Protein AF-A0A931F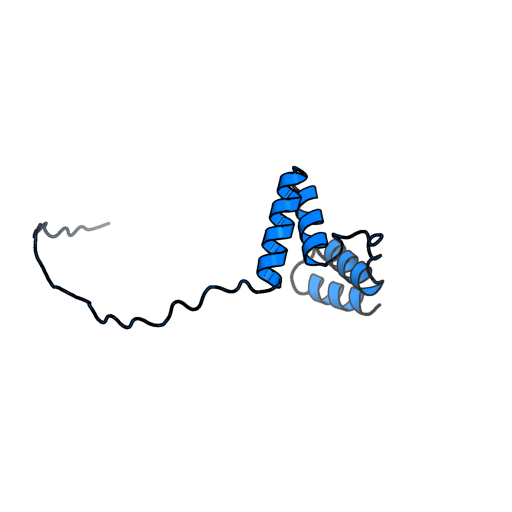PI7-F1 (afdb_monomer)

Mean predicted aligned error: 18.22 Å

pLDDT: mean 75.67, std 19.4, range [39.09, 95.94]

InterPro domains:
  IPR011690 Phosphate-starvation-induced PsiF repeat [PF07769] (34-65)
  IPR011690 Phosphate-starvation-induced PsiF repeat [PF07769] (78-108)

Foldseek 3Di:
DDDDDDDDDDDDDDDDDDDDDPDPPDDPPDPPDDPLRVQLVVQVVVCVVVVDDDPRSVVSSVCSSVPNPPDPPPPDQDPLRVLLVVLCVVLVPPDDPRSVVSSVVSNVD

Solvent-accessible surface area (backbone atoms only — not comparable to full-atom values): 7152 Å² total; per-residue (Å²): 132,90,76,91,83,89,80,80,90,77,92,80,81,86,84,87,80,94,74,87,84,85,82,75,87,67,80,85,72,74,85,74,69,51,75,67,54,51,48,52,52,51,36,52,50,51,33,55,78,68,68,46,54,74,70,58,28,54,52,51,41,53,38,36,76,72,62,46,74,66,90,47,76,71,76,72,65,51,73,67,56,47,48,55,51,51,42,50,60,72,36,67,86,46,64,70,68,62,27,52,55,48,47,55,51,59,70,68,107

Sequence (109 aa):
MRTILAIASVAFALSTLTAQAQTSAAPAAGHMMTPQQERMKTCNTEAGTKHLGGDARKTFMSDCLAGKATGSTGHALTPQQTKMKSCNTQASSMKGEARKNFMSSCLKG

Secondary structure (DSSP, 8-state):
----------------------------------HHHHHHHHHHHHHHHTT--HHHHHHHHHHHHHT-SSS-------HHHHHHHHHHHHGGG--THHHHHHHHHHHH-

Organism: NCBI:txid2791025

Structure (mmCIF, N/CA/C/O backbone):
data_AF-A0A931FPI7-F1
#
_entry.id   AF-A0A931FPI7-F1
#
loop_
_atom_site.group_PDB
_atom_site.id
_atom_site.type_symbol
_atom_site.label_atom_id
_atom_site.label_alt_id
_atom_site.label_comp_id
_atom_site.label_asym_id
_atom_site.label_entity_id
_atom_site.label_seq_id
_atom_site.pdbx_PDB_ins_code
_atom_site.Cartn_x
_atom_site.Cartn_y
_atom_site.Cartn_z
_atom_site.occupancy
_atom_site.B_iso_or_equiv
_atom_site.auth_seq_id
_atom_site.auth_comp_id
_atom_site.auth_asym_id
_atom_site.auth_atom_id
_atom_site.pdbx_PDB_model_num
ATOM 1 N N . MET A 1 1 ? -51.607 1.216 -30.229 1.00 39.09 1 MET A N 1
ATOM 2 C CA . MET A 1 1 ? -52.618 2.069 -30.884 1.00 39.09 1 MET A CA 1
ATOM 3 C C . MET A 1 1 ? -52.148 3.505 -30.770 1.00 39.09 1 MET A C 1
ATOM 5 O O . MET A 1 1 ? -51.898 3.891 -29.643 1.00 39.09 1 MET A O 1
ATOM 9 N N . ARG A 1 2 ? -52.071 4.214 -31.912 1.00 44.03 2 ARG A N 1
ATOM 10 C CA . ARG A 1 2 ? -52.321 5.665 -32.092 1.00 44.03 2 ARG A CA 1
ATOM 11 C C . ARG A 1 2 ? -51.431 6.632 -31.285 1.00 44.03 2 ARG A C 1
ATOM 13 O O . ARG A 1 2 ? -51.347 6.517 -30.080 1.00 44.03 2 ARG A O 1
ATOM 20 N N . THR A 1 3 ? -50.783 7.661 -31.813 1.00 41.53 3 THR A N 1
ATOM 21 C CA . THR A 1 3 ? -50.773 8.385 -33.101 1.00 41.53 3 THR A CA 1
ATOM 22 C C . THR A 1 3 ? -49.677 9.451 -32.899 1.00 41.53 3 THR A C 1
ATOM 24 O O . THR A 1 3 ? -49.607 10.031 -31.823 1.00 41.53 3 THR A O 1
ATOM 27 N N . ILE A 1 4 ? -48.676 9.574 -33.774 1.00 57.78 4 ILE A N 1
ATOM 28 C CA . ILE A 1 4 ? -48.564 10.639 -34.794 1.00 57.78 4 ILE A CA 1
ATOM 29 C C . ILE A 1 4 ? -48.847 12.050 -34.245 1.00 57.78 4 ILE A C 1
ATOM 31 O O . ILE A 1 4 ? -49.999 12.357 -33.966 1.00 57.78 4 ILE A O 1
ATOM 35 N N . LEU A 1 5 ? -47.829 12.922 -34.238 1.00 53.91 5 LEU A N 1
ATOM 36 C CA . LEU A 1 5 ? -47.925 14.251 -34.858 1.00 53.91 5 LEU A CA 1
ATOM 37 C C . LEU A 1 5 ? -46.522 14.804 -35.166 1.00 53.91 5 LEU A C 1
ATOM 39 O O . LEU A 1 5 ? -45.736 15.108 -34.273 1.00 53.91 5 LEU A O 1
ATOM 43 N N . ALA A 1 6 ? -46.219 14.895 -36.458 1.00 55.28 6 ALA A N 1
ATOM 44 C CA . ALA A 1 6 ? -45.089 15.621 -37.015 1.00 55.28 6 ALA A CA 1
ATOM 45 C C . ALA A 1 6 ? -45.457 17.104 -37.150 1.00 55.28 6 ALA A C 1
ATOM 47 O O . ALA A 1 6 ? -46.556 17.395 -37.618 1.00 55.28 6 ALA A O 1
ATOM 48 N N . ILE A 1 7 ? -44.546 18.028 -36.820 1.00 59.16 7 ILE A N 1
ATOM 49 C CA . ILE A 1 7 ? -44.638 19.426 -37.265 1.00 59.16 7 ILE A CA 1
ATOM 50 C C . ILE A 1 7 ? -43.253 19.922 -37.702 1.00 59.16 7 ILE A C 1
ATOM 52 O O . ILE A 1 7 ? -42.356 20.130 -36.894 1.00 59.16 7 ILE A O 1
ATOM 56 N N . ALA A 1 8 ? -43.151 20.049 -39.025 1.00 53.88 8 ALA A N 1
ATOM 57 C CA . ALA A 1 8 ? -42.497 21.088 -39.815 1.00 53.88 8 ALA A CA 1
ATOM 58 C C . ALA A 1 8 ? -41.060 21.539 -39.483 1.00 53.88 8 ALA A C 1
ATOM 60 O O . ALA A 1 8 ? -40.777 22.272 -38.541 1.00 53.88 8 ALA A O 1
ATOM 61 N N . SER A 1 9 ? -40.192 21.199 -40.431 1.00 60.47 9 SER A N 1
ATOM 62 C CA . SER A 1 9 ? -38.955 21.860 -40.832 1.00 60.47 9 SER A CA 1
ATOM 63 C C . SER A 1 9 ? -39.054 23.392 -40.868 1.00 60.47 9 SER A C 1
ATOM 65 O O . SER A 1 9 ? -39.897 23.926 -41.584 1.00 60.47 9 SER A O 1
ATOM 67 N N . VAL A 1 10 ? -38.102 24.089 -40.241 1.00 59.22 10 VAL A N 1
ATOM 68 C CA . VAL A 1 10 ? -37.599 25.390 -40.716 1.00 59.22 10 VAL A CA 1
ATOM 69 C C . VAL A 1 10 ? -36.092 25.418 -40.475 1.00 59.22 10 VAL A C 1
ATOM 71 O O . VAL A 1 10 ? -35.622 25.520 -39.344 1.00 59.22 10 VAL A O 1
ATOM 74 N N . ALA A 1 11 ? -35.327 25.295 -41.557 1.00 58.50 11 ALA A N 1
ATOM 75 C CA . ALA A 1 11 ? -33.934 25.701 -41.577 1.00 58.50 11 ALA A CA 1
ATOM 76 C C . ALA A 1 11 ? -33.890 27.234 -41.504 1.00 58.50 11 ALA A C 1
ATOM 78 O O . ALA A 1 11 ? -34.456 27.898 -42.371 1.00 58.50 11 ALA A O 1
ATOM 79 N N . PHE A 1 12 ? -33.215 27.793 -40.500 1.00 51.53 12 PHE A N 1
ATOM 80 C CA . PHE A 1 12 ? -32.791 29.190 -40.529 1.00 51.53 12 PHE A CA 1
ATOM 81 C C . PHE A 1 12 ? -31.290 29.256 -40.265 1.00 51.53 12 PHE A C 1
ATOM 83 O O . PHE A 1 12 ? -30.795 28.917 -39.191 1.00 51.53 12 PHE A O 1
ATOM 90 N N . ALA A 1 13 ? -30.579 29.611 -41.327 1.00 55.72 13 ALA A N 1
ATOM 91 C CA . ALA A 1 13 ? -29.155 29.848 -41.356 1.00 55.72 13 ALA A CA 1
ATOM 92 C C . ALA A 1 13 ? -28.814 31.227 -40.763 1.00 55.72 13 ALA A C 1
ATOM 94 O O . ALA A 1 13 ? -29.598 32.161 -40.869 1.00 55.72 13 ALA A O 1
ATOM 95 N N . LEU A 1 14 ? -27.579 31.326 -40.258 1.00 51.00 14 LEU A N 1
ATOM 96 C CA . LEU A 1 14 ? -26.732 32.525 -40.224 1.00 51.00 14 LEU A CA 1
ATOM 97 C C . LEU A 1 14 ? -27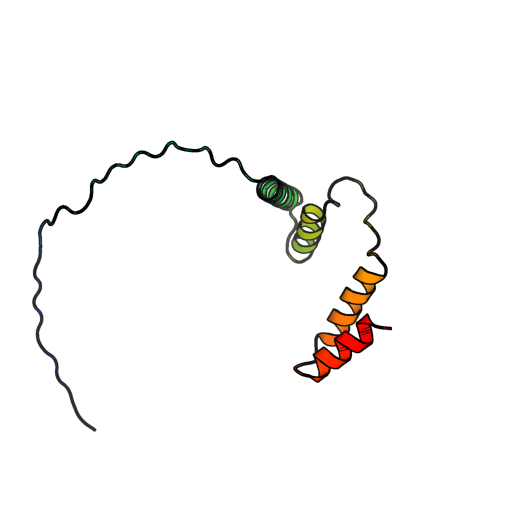.193 33.745 -39.391 1.00 51.00 14 LEU A C 1
ATOM 99 O O . LEU A 1 14 ? -28.023 34.543 -39.811 1.00 51.00 14 LEU A O 1
ATOM 103 N N . SER A 1 15 ? -26.488 33.962 -38.271 1.00 48.84 15 SER A N 1
ATOM 104 C CA . SER A 1 15 ? -25.584 35.118 -38.066 1.00 48.84 15 SER A CA 1
ATOM 105 C C . SER A 1 15 ? -25.669 35.772 -36.679 1.00 48.84 15 SER A C 1
ATOM 107 O O . SER A 1 15 ? -26.671 36.355 -36.284 1.00 48.84 15 SER A O 1
ATOM 109 N N . THR A 1 16 ? -24.513 35.720 -36.007 1.00 51.72 16 THR A N 1
ATOM 110 C CA . THR A 1 16 ? -23.907 36.774 -35.175 1.00 51.72 16 THR A CA 1
ATOM 111 C C . THR A 1 16 ? -24.699 37.318 -33.984 1.00 51.72 16 THR A C 1
ATOM 113 O O . THR A 1 16 ? -25.326 38.370 -34.062 1.00 51.72 16 THR A O 1
ATOM 116 N N . LEU A 1 17 ? -24.485 36.698 -32.820 1.00 51.91 17 LEU A N 1
ATOM 117 C CA . LEU A 1 17 ? -24.469 37.419 -31.549 1.00 51.91 17 LEU A CA 1
ATOM 118 C C . LEU A 1 17 ? -23.083 37.244 -30.924 1.00 51.91 17 LEU A C 1
ATOM 120 O O . LEU A 1 17 ? -22.715 36.163 -30.469 1.00 51.91 17 LEU A O 1
ATOM 124 N N . THR A 1 18 ? -22.289 38.309 -30.981 1.00 52.88 18 THR A N 1
ATOM 125 C CA . THR A 1 18 ? -20.983 38.423 -30.330 1.00 52.88 18 THR A CA 1
ATOM 126 C C . THR A 1 18 ? -21.169 38.368 -28.817 1.00 52.88 18 THR A C 1
ATOM 128 O O . THR A 1 18 ? -21.465 39.379 -28.182 1.00 52.88 18 THR A O 1
ATOM 131 N N . ALA A 1 19 ? -21.007 37.180 -28.243 1.00 49.22 19 ALA A N 1
ATOM 132 C CA . ALA A 1 19 ? -20.842 36.987 -26.813 1.00 49.22 19 ALA A CA 1
ATOM 133 C C . ALA A 1 19 ? -19.354 36.780 -26.489 1.00 49.22 19 ALA A C 1
ATOM 135 O O . ALA A 1 19 ? -18.662 36.025 -27.166 1.00 49.22 19 ALA A O 1
ATOM 136 N N . GLN A 1 20 ? -18.923 37.429 -25.405 1.00 52.12 20 GLN A N 1
ATOM 137 C CA . GLN A 1 20 ? -17.674 37.237 -24.656 1.00 52.12 20 GLN A CA 1
ATOM 138 C C . GLN A 1 20 ? -16.370 37.821 -25.216 1.00 52.12 20 GLN A C 1
ATOM 140 O O . GLN A 1 20 ? -15.653 37.212 -26.001 1.00 52.12 20 GLN A O 1
ATOM 145 N N . ALA A 1 21 ? -15.966 38.932 -24.595 1.00 43.03 21 ALA A N 1
ATOM 146 C CA . ALA A 1 21 ? -14.574 39.166 -24.225 1.00 43.03 21 ALA A CA 1
A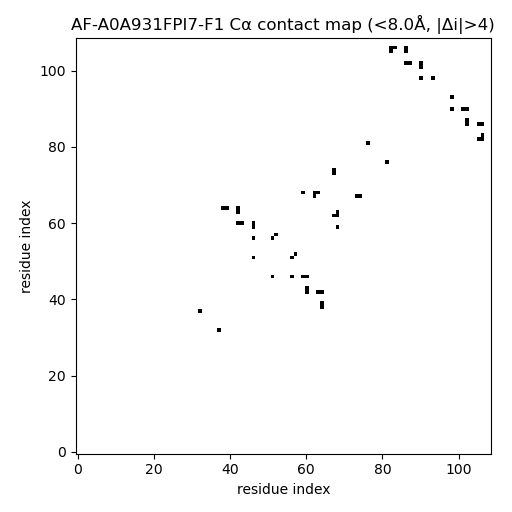TOM 147 C C . ALA A 1 21 ? -14.517 39.949 -22.898 1.00 43.03 21 ALA A C 1
ATOM 149 O O . ALA A 1 21 ? -14.339 41.161 -22.880 1.00 43.03 21 ALA A O 1
ATOM 150 N N . GLN A 1 22 ? -14.678 39.254 -21.766 1.00 49.44 22 GLN A N 1
ATOM 151 C CA . GLN A 1 22 ? -14.071 39.694 -20.506 1.00 49.44 22 GLN A CA 1
ATOM 152 C C . GLN A 1 22 ? -12.724 38.985 -20.399 1.00 49.44 22 GLN A C 1
ATOM 154 O O . GLN A 1 22 ? -12.606 37.873 -19.890 1.00 49.44 22 GLN A O 1
ATOM 159 N N . THR A 1 23 ? -11.705 39.625 -20.960 1.00 47.28 23 THR A N 1
ATOM 160 C CA . THR A 1 23 ? -10.308 39.285 -20.722 1.00 47.28 23 THR A CA 1
ATOM 161 C C . THR A 1 23 ? -9.952 39.701 -19.301 1.00 47.28 23 THR A C 1
ATOM 163 O O . THR A 1 23 ? -9.597 40.850 -19.046 1.00 47.28 23 THR A O 1
ATOM 166 N N . SER A 1 24 ? -10.039 38.762 -18.367 1.00 42.53 24 SER A N 1
ATOM 167 C CA . SER A 1 24 ? -9.299 38.835 -17.112 1.00 42.53 24 SER A CA 1
ATOM 168 C C . SER A 1 24 ? -8.075 37.943 -17.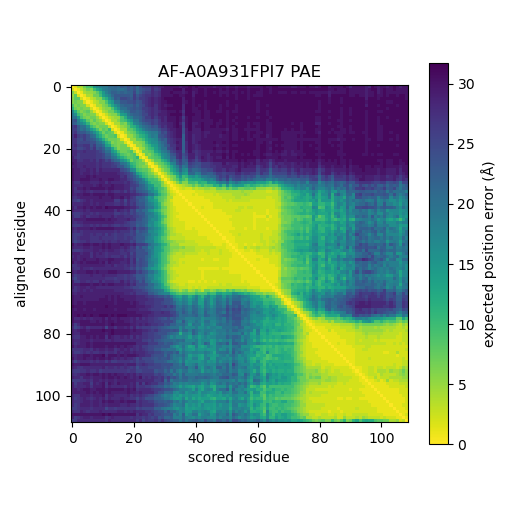262 1.00 42.53 24 SER A C 1
ATOM 170 O O . SER A 1 24 ? -8.134 36.733 -17.057 1.00 42.53 24 SER A O 1
ATOM 172 N N . ALA A 1 25 ? -6.966 38.551 -17.681 1.00 49.41 25 ALA A N 1
ATOM 173 C CA . ALA A 1 25 ? -5.648 37.952 -17.571 1.00 49.41 25 ALA A CA 1
ATOM 174 C C . ALA A 1 25 ? -5.314 37.813 -16.078 1.00 49.41 25 ALA A C 1
ATOM 176 O O . ALA A 1 25 ? -4.861 38.759 -15.437 1.00 49.41 25 ALA A O 1
ATOM 177 N N . ALA A 1 26 ? -5.589 36.639 -15.513 1.00 51.66 26 ALA A N 1
ATOM 178 C CA . ALA A 1 26 ? -4.941 36.194 -14.288 1.00 51.66 26 ALA A CA 1
ATOM 179 C C . ALA A 1 26 ? -3.521 35.718 -14.648 1.00 51.66 26 ALA A C 1
ATOM 181 O O . ALA A 1 26 ? -3.328 35.168 -15.738 1.00 51.66 26 ALA A O 1
ATOM 182 N N . PRO A 1 27 ? -2.514 35.931 -13.782 1.00 46.66 27 PRO A N 1
ATOM 183 C CA . PRO A 1 27 ? -1.153 35.514 -14.076 1.00 46.66 27 PRO A CA 1
ATOM 184 C C . PRO A 1 27 ? -1.142 33.999 -14.277 1.00 46.66 27 PRO A C 1
ATOM 186 O O . PRO A 1 27 ? -1.773 33.259 -13.519 1.00 46.66 27 PRO A O 1
ATOM 189 N N . ALA A 1 28 ? -0.424 33.541 -15.301 1.00 54.12 28 ALA A N 1
ATOM 190 C CA . ALA A 1 28 ? -0.086 32.138 -15.468 1.00 54.12 28 ALA A CA 1
ATOM 191 C C . ALA A 1 28 ? 0.799 31.719 -14.285 1.00 54.12 28 ALA A C 1
ATOM 193 O O . ALA A 1 28 ? 2.026 31.765 -14.350 1.00 54.12 28 ALA A O 1
ATOM 194 N N . ALA A 1 29 ? 0.165 31.360 -13.170 1.00 50.50 29 ALA A N 1
ATOM 195 C CA . ALA A 1 29 ? 0.809 30.637 -12.097 1.00 50.50 29 ALA A CA 1
ATOM 196 C C . ALA A 1 29 ? 1.229 29.300 -12.701 1.00 50.50 29 ALA A C 1
ATOM 198 O O . ALA A 1 29 ? 0.386 28.460 -13.020 1.00 50.50 29 ALA A O 1
ATOM 199 N N . GLY A 1 30 ? 2.532 29.151 -12.947 1.00 56.62 30 GLY A N 1
ATOM 200 C CA . GLY A 1 30 ? 3.101 27.904 -13.426 1.00 56.62 30 GLY A CA 1
ATOM 201 C C . GLY A 1 30 ? 2.568 26.766 -12.567 1.00 56.62 30 GLY A C 1
ATOM 202 O O . GLY A 1 30 ? 2.603 26.849 -11.339 1.00 56.62 30 GLY A O 1
ATOM 203 N N . HIS A 1 31 ? 2.024 25.733 -13.211 1.00 57.16 31 HIS A N 1
ATOM 204 C CA . HIS A 1 31 ? 1.626 24.505 -12.537 1.00 57.16 31 HIS A CA 1
ATOM 205 C C . HIS A 1 31 ? 2.878 23.863 -11.933 1.00 57.16 31 HIS A C 1
ATOM 207 O O . HIS A 1 31 ? 3.513 23.004 -12.542 1.00 57.16 31 HIS A O 1
ATOM 213 N N . MET A 1 32 ? 3.257 24.304 -10.735 1.00 62.41 32 MET A N 1
ATOM 214 C CA . MET A 1 32 ? 4.193 23.578 -9.900 1.00 62.41 32 MET A CA 1
ATOM 215 C C . MET A 1 32 ? 3.490 22.276 -9.545 1.00 62.41 32 MET A C 1
ATOM 217 O O . MET A 1 32 ? 2.484 22.266 -8.832 1.00 62.41 32 MET A O 1
ATOM 221 N N . MET A 1 33 ? 3.970 21.189 -10.141 1.00 73.25 33 MET A N 1
ATOM 222 C CA . MET A 1 33 ? 3.477 19.859 -9.834 1.00 73.25 33 MET A CA 1
ATOM 223 C C . MET A 1 33 ? 3.642 19.629 -8.338 1.00 73.25 33 MET A C 1
ATOM 225 O O . MET A 1 33 ? 4.687 19.916 -7.754 1.00 73.25 33 MET A O 1
ATOM 229 N N . THR A 1 34 ? 2.597 19.112 -7.703 1.00 85.00 34 THR A N 1
ATOM 230 C CA . THR A 1 34 ? 2.721 18.692 -6.308 1.00 85.00 34 THR A CA 1
ATOM 231 C C . THR A 1 34 ? 3.727 17.536 -6.225 1.00 85.00 34 THR A C 1
ATOM 233 O O . THR A 1 34 ? 3.804 16.730 -7.159 1.00 85.00 34 THR A O 1
ATOM 236 N N . PRO A 1 35 ? 4.447 17.364 -5.104 1.00 84.38 35 PRO A N 1
ATOM 237 C CA . PRO A 1 35 ? 5.389 16.252 -4.935 1.00 84.38 35 PRO A CA 1
ATOM 238 C C . PRO A 1 35 ? 4.770 14.870 -5.220 1.00 84.38 35 PRO A C 1
ATOM 240 O O . PRO A 1 35 ? 5.435 13.950 -5.692 1.00 84.38 35 PRO A O 1
ATOM 243 N N . GLN A 1 36 ? 3.463 14.720 -4.982 1.00 83.88 36 GLN A N 1
ATOM 244 C CA . GLN A 1 36 ? 2.718 13.500 -5.289 1.00 83.88 36 GLN A CA 1
ATOM 245 C C . GLN A 1 36 ? 2.516 13.285 -6.799 1.00 83.88 36 GLN A C 1
ATOM 247 O O . GLN A 1 36 ? 2.618 12.153 -7.275 1.00 83.88 36 GLN A O 1
ATOM 252 N N . GLN A 1 37 ? 2.267 14.352 -7.562 1.00 87.56 37 GLN A N 1
ATOM 253 C CA . GLN A 1 37 ? 2.157 14.301 -9.023 1.00 87.56 37 GLN A CA 1
ATOM 254 C C . GLN A 1 37 ? 3.512 14.017 -9.679 1.00 87.56 37 GLN A C 1
ATOM 256 O O . GLN A 1 37 ? 3.585 13.179 -10.580 1.00 87.56 37 GLN A O 1
ATOM 261 N N . GLU A 1 38 ? 4.588 14.645 -9.197 1.00 89.25 38 GLU A N 1
ATOM 262 C CA . GLU A 1 38 ? 5.947 14.373 -9.684 1.00 89.25 38 GLU A CA 1
ATOM 263 C C . GLU A 1 38 ? 6.327 12.910 -9.477 1.00 89.25 38 GLU A C 1
ATOM 265 O O . GLU A 1 38 ? 6.754 12.223 -10.405 1.00 89.25 38 G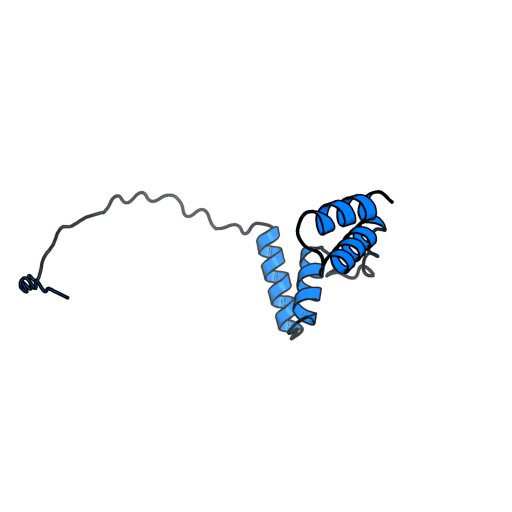LU A O 1
ATOM 270 N N . ARG A 1 39 ? 6.067 12.391 -8.278 1.00 87.31 39 ARG A N 1
ATOM 271 C CA . ARG A 1 39 ? 6.296 10.987 -7.959 1.00 87.31 39 ARG A CA 1
ATOM 272 C C . ARG A 1 39 ? 5.499 10.048 -8.854 1.00 87.31 39 ARG A C 1
ATOM 274 O O . ARG A 1 39 ? 6.041 9.059 -9.336 1.00 87.31 39 ARG A O 1
ATOM 281 N N . MET A 1 40 ? 4.229 10.349 -9.109 1.00 92.00 40 MET A N 1
ATOM 282 C CA . MET A 1 40 ? 3.405 9.524 -9.990 1.00 92.00 40 MET A CA 1
ATOM 283 C C . MET A 1 40 ? 3.934 9.498 -11.426 1.00 92.00 40 MET A C 1
ATOM 285 O O . MET A 1 40 ? 3.889 8.449 -12.077 1.00 92.00 40 MET A O 1
ATOM 289 N N . LYS A 1 41 ? 4.463 10.626 -11.909 1.00 93.12 41 LYS A N 1
ATOM 290 C CA . LYS A 1 41 ? 5.129 10.707 -13.209 1.00 93.12 41 LYS A CA 1
ATOM 291 C C . LYS A 1 41 ? 6.378 9.826 -13.228 1.00 93.12 41 LYS A C 1
ATOM 293 O O . LYS A 1 41 ? 6.489 8.983 -14.112 1.00 93.12 41 LYS A O 1
ATOM 298 N N . THR A 1 42 ? 7.257 9.951 -12.234 1.00 92.19 42 THR A N 1
ATOM 299 C CA . THR A 1 42 ? 8.474 9.129 -12.121 1.00 92.19 42 THR A CA 1
ATOM 300 C C . THR A 1 42 ? 8.147 7.638 -12.070 1.00 92.19 42 THR A C 1
ATOM 302 O O . THR A 1 42 ? 8.672 6.881 -12.882 1.00 92.19 42 THR A O 1
ATOM 305 N N . CYS A 1 43 ? 7.197 7.225 -11.224 1.00 94.12 43 CYS A N 1
ATOM 306 C CA . CYS A 1 43 ? 6.761 5.831 -11.138 1.00 94.12 43 CYS A CA 1
ATOM 307 C C . CYS A 1 43 ? 6.217 5.301 -12.474 1.00 94.12 43 CYS A C 1
ATOM 309 O O . CYS A 1 43 ? 6.493 4.168 -12.853 1.00 94.12 43 CYS A O 1
ATOM 311 N N . ASN A 1 44 ? 5.449 6.097 -13.222 1.00 93.19 44 ASN A N 1
ATOM 312 C CA . ASN A 1 44 ? 4.964 5.660 -14.533 1.00 93.19 44 ASN A CA 1
ATOM 313 C C . ASN A 1 44 ? 6.097 5.524 -15.553 1.00 93.19 44 ASN A C 1
ATOM 315 O O . ASN A 1 44 ? 6.109 4.552 -16.310 1.00 93.19 44 ASN A O 1
ATOM 319 N N . THR A 1 45 ? 7.044 6.463 -15.558 1.00 94.94 45 THR A N 1
ATOM 320 C CA . THR A 1 45 ? 8.219 6.407 -16.432 1.00 94.94 45 THR A CA 1
ATOM 321 C C . THR A 1 45 ? 9.054 5.167 -16.133 1.00 94.94 45 THR A C 1
ATOM 323 O O . THR A 1 45 ? 9.339 4.397 -17.043 1.00 94.94 45 THR A O 1
ATOM 326 N N . GLU A 1 46 ? 9.380 4.911 -14.865 1.00 90.12 46 GLU A N 1
ATOM 327 C CA . GLU A 1 46 ? 10.166 3.737 -14.477 1.00 90.12 46 GLU A CA 1
ATOM 328 C C . GLU A 1 46 ? 9.450 2.421 -14.796 1.00 90.12 46 GLU A C 1
ATOM 330 O O . GLU A 1 46 ? 10.093 1.469 -15.237 1.00 90.12 46 GLU A O 1
ATOM 335 N N . ALA A 1 47 ? 8.124 2.362 -14.635 1.00 92.88 47 ALA A N 1
ATOM 336 C CA . ALA A 1 47 ? 7.342 1.194 -15.028 1.00 92.88 47 ALA A CA 1
ATOM 337 C C . ALA A 1 47 ? 7.436 0.925 -16.539 1.00 92.88 47 ALA A C 1
AT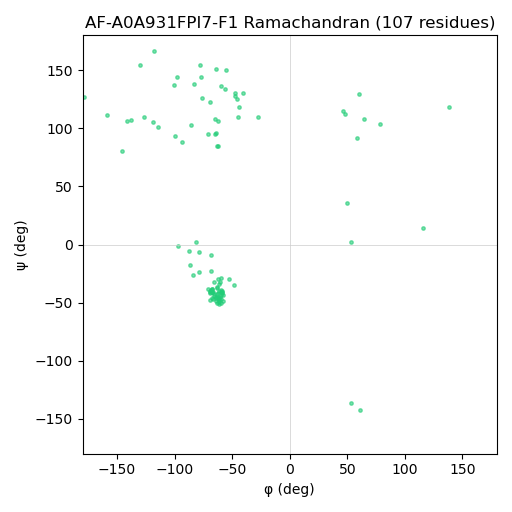OM 339 O O . ALA A 1 47 ? 7.541 -0.231 -16.949 1.00 92.88 47 ALA A O 1
ATOM 340 N N . GLY A 1 48 ? 7.411 1.990 -17.349 1.00 93.00 48 GLY A N 1
ATOM 341 C CA . GLY A 1 48 ? 7.576 1.933 -18.801 1.00 93.00 48 GLY A CA 1
ATOM 342 C C . GLY A 1 48 ? 8.981 1.502 -19.216 1.00 93.00 48 GLY A C 1
ATOM 343 O O . GLY A 1 48 ? 9.112 0.584 -20.018 1.00 93.00 48 GLY A O 1
ATOM 344 N N . THR A 1 49 ? 10.022 2.079 -18.611 1.00 94.69 49 THR A N 1
ATOM 345 C CA . THR A 1 49 ? 11.428 1.694 -18.840 1.00 94.69 49 THR A CA 1
ATOM 346 C C . THR A 1 49 ? 11.696 0.241 -18.451 1.00 94.69 49 THR A C 1
ATOM 348 O O . THR A 1 49 ? 12.484 -0.446 -19.090 1.00 94.69 49 THR A O 1
ATOM 351 N N . LYS A 1 50 ? 11.019 -0.259 -17.412 1.00 89.50 50 LYS A N 1
ATOM 352 C CA . LYS A 1 50 ? 11.073 -1.669 -16.998 1.00 89.50 50 LYS A CA 1
ATOM 353 C C . LYS A 1 50 ? 10.145 -2.576 -17.819 1.00 89.50 50 LYS A C 1
ATOM 355 O O . LYS A 1 50 ? 10.064 -3.764 -17.519 1.00 89.50 50 LYS A O 1
ATOM 360 N N . HIS A 1 51 ? 9.436 -2.032 -18.813 1.00 94.38 51 HIS A N 1
ATOM 361 C CA . HIS A 1 51 ? 8.471 -2.736 -19.663 1.00 94.38 51 HIS A CA 1
ATOM 362 C C . HIS A 1 51 ? 7.451 -3.565 -18.866 1.00 94.38 51 HIS A C 1
ATOM 364 O O . HIS A 1 51 ? 7.037 -4.650 -19.274 1.00 94.38 51 HIS A O 1
ATOM 370 N N . LEU A 1 52 ? 7.039 -3.056 -17.701 1.00 92.75 52 LEU A N 1
ATOM 371 C CA . LEU A 1 52 ? 6.114 -3.766 -16.831 1.00 92.75 52 LEU A CA 1
ATOM 372 C C . LEU A 1 52 ? 4.696 -3.669 -17.399 1.00 92.75 52 LEU A C 1
ATOM 374 O O . LEU A 1 52 ? 4.164 -2.578 -17.623 1.00 92.75 52 LEU A O 1
ATOM 378 N N . GLY A 1 53 ? 4.065 -4.827 -17.580 1.00 91.62 53 GLY A N 1
ATOM 379 C CA . GLY A 1 53 ? 2.661 -4.973 -17.959 1.00 91.62 53 GLY A CA 1
ATOM 380 C C . GLY A 1 53 ? 1.854 -5.705 -16.885 1.00 91.62 53 GLY A C 1
ATOM 381 O O . GLY A 1 53 ? 2.419 -6.299 -15.966 1.00 91.62 53 GLY A O 1
ATOM 382 N N . GLY A 1 54 ? 0.524 -5.649 -16.993 1.00 93.00 54 GLY A N 1
ATOM 383 C CA . GLY A 1 54 ? -0.391 -6.415 -16.137 1.00 93.00 54 GLY A CA 1
ATOM 384 C C . GLY A 1 54 ? -0.157 -6.225 -14.631 1.00 93.00 54 GLY A C 1
ATOM 385 O O . GLY A 1 54 ? 0.065 -5.109 -14.150 1.00 93.00 54 GLY A O 1
ATOM 386 N N . ASP A 1 55 ? -0.193 -7.327 -13.883 1.00 89.88 55 ASP A N 1
ATOM 387 C CA . ASP A 1 55 ? -0.023 -7.340 -12.425 1.00 89.88 55 ASP A CA 1
ATOM 388 C C . ASP A 1 55 ? 1.351 -6.840 -11.959 1.00 89.88 55 ASP A C 1
ATOM 390 O O . ASP A 1 55 ? 1.459 -6.215 -10.896 1.00 89.88 55 ASP A O 1
ATOM 394 N N . ALA A 1 56 ? 2.394 -7.030 -12.774 1.00 88.56 56 ALA A N 1
ATOM 395 C CA . ALA A 1 56 ? 3.744 -6.569 -12.462 1.00 88.56 56 ALA A CA 1
ATOM 396 C C . ALA A 1 56 ? 3.816 -5.035 -12.422 1.00 88.56 56 ALA A C 1
ATOM 398 O O . ALA A 1 56 ? 4.367 -4.461 -11.481 1.00 88.56 56 ALA A O 1
ATOM 399 N N . ARG A 1 57 ? 3.176 -4.351 -13.384 1.00 93.62 57 ARG A N 1
ATOM 400 C CA . ARG A 1 57 ? 3.073 -2.881 -13.379 1.00 93.62 57 ARG A CA 1
ATOM 401 C C . ARG A 1 57 ? 2.298 -2.380 -12.173 1.00 93.62 57 ARG A C 1
ATOM 403 O O . ARG A 1 57 ? 2.687 -1.390 -11.564 1.00 93.62 57 ARG A O 1
ATOM 410 N N . LYS A 1 58 ? 1.195 -3.049 -11.838 1.00 90.88 58 LYS A N 1
ATOM 411 C CA . LYS A 1 58 ? 0.319 -2.645 -10.735 1.00 90.88 58 LYS A CA 1
ATOM 412 C C . LYS A 1 58 ? 1.049 -2.722 -9.395 1.00 90.88 58 LYS A C 1
ATOM 414 O O . LYS A 1 58 ? 1.008 -1.770 -8.620 1.00 90.88 58 LYS A O 1
ATOM 419 N N . THR A 1 59 ? 1.768 -3.820 -9.179 1.00 89.25 59 THR A N 1
ATOM 420 C CA . THR A 1 59 ? 2.598 -4.040 -7.989 1.00 89.25 59 THR A CA 1
ATOM 421 C C . THR A 1 59 ? 3.701 -2.992 -7.899 1.00 89.25 59 THR A C 1
ATOM 423 O O . THR A 1 59 ? 3.784 -2.277 -6.903 1.00 89.25 59 THR A O 1
ATOM 426 N N . PHE A 1 60 ? 4.461 -2.804 -8.982 1.00 92.62 60 PHE A N 1
ATOM 427 C CA . PHE A 1 60 ? 5.520 -1.799 -9.041 1.00 92.62 60 PHE A CA 1
ATOM 428 C C . PHE A 1 60 ? 5.003 -0.380 -8.780 1.00 92.62 60 PHE A C 1
ATOM 430 O O . PHE A 1 60 ? 5.612 0.374 -8.026 1.00 92.62 60 PHE A O 1
ATOM 437 N N . MET A 1 61 ? 3.863 -0.008 -9.366 1.00 92.38 61 MET A N 1
ATOM 438 C CA . MET A 1 61 ? 3.311 1.331 -9.190 1.00 92.38 61 MET A CA 1
ATOM 439 C C . MET A 1 61 ? 2.852 1.557 -7.746 1.00 92.38 61 MET A C 1
ATOM 441 O O . MET A 1 61 ? 3.129 2.615 -7.187 1.00 92.38 61 MET A O 1
ATOM 445 N N . SER A 1 62 ? 2.212 0.566 -7.114 1.00 88.94 62 SER A N 1
ATOM 446 C CA . SER A 1 62 ? 1.869 0.636 -5.689 1.00 88.94 62 SER A CA 1
ATOM 447 C C . SER A 1 62 ? 3.108 0.772 -4.808 1.00 88.94 62 SER A C 1
ATOM 449 O O . SER A 1 62 ? 3.126 1.627 -3.926 1.00 88.94 62 SER A O 1
ATOM 451 N N . ASP A 1 63 ? 4.156 -0.007 -5.065 1.00 89.06 63 ASP A N 1
ATOM 452 C CA . ASP A 1 63 ? 5.398 0.055 -4.294 1.00 89.06 63 ASP A CA 1
ATOM 453 C C . ASP A 1 63 ? 6.132 1.389 -4.485 1.00 89.06 63 ASP A C 1
ATOM 455 O O . ASP A 1 63 ? 6.604 1.995 -3.519 1.00 89.06 63 ASP A O 1
ATOM 459 N N . CYS A 1 64 ? 6.172 1.904 -5.712 1.00 90.75 64 CYS A N 1
ATOM 460 C CA . CYS A 1 64 ? 6.792 3.184 -6.026 1.00 90.75 64 CYS A CA 1
ATOM 461 C C . CYS A 1 64 ? 6.046 4.362 -5.379 1.00 90.75 64 CYS A C 1
ATOM 463 O O . CYS A 1 64 ? 6.658 5.213 -4.720 1.00 90.75 64 CYS A O 1
ATOM 465 N N . LEU A 1 65 ? 4.712 4.370 -5.454 1.00 88.19 65 LEU A N 1
ATOM 466 C CA . LEU A 1 65 ? 3.871 5.365 -4.781 1.00 88.19 65 LEU A CA 1
ATOM 467 C C . LEU A 1 65 ? 3.889 5.221 -3.249 1.00 88.19 65 LEU A C 1
ATOM 469 O O . LEU A 1 65 ? 3.659 6.207 -2.554 1.00 88.19 65 LEU A O 1
ATOM 473 N N . ALA A 1 66 ? 4.216 4.037 -2.718 1.00 84.75 66 ALA A N 1
ATOM 474 C CA . ALA A 1 66 ? 4.399 3.792 -1.285 1.00 84.75 66 ALA A CA 1
ATOM 475 C C . ALA A 1 66 ? 5.806 4.150 -0.773 1.00 84.75 66 ALA A C 1
ATOM 477 O O . ALA A 1 66 ? 5.956 4.530 0.381 1.00 84.75 66 ALA A O 1
ATOM 478 N N . GLY A 1 67 ? 6.833 4.121 -1.627 1.00 75.75 67 GLY A N 1
ATOM 479 C CA . GLY A 1 67 ? 8.183 4.649 -1.319 1.00 75.75 67 GLY A CA 1
ATOM 480 C C . GLY A 1 67 ? 9.254 3.595 -1.293 1.00 75.75 67 GLY A C 1
ATOM 481 O O . GLY A 1 67 ? 10.356 3.846 -0.828 1.00 75.75 67 GLY A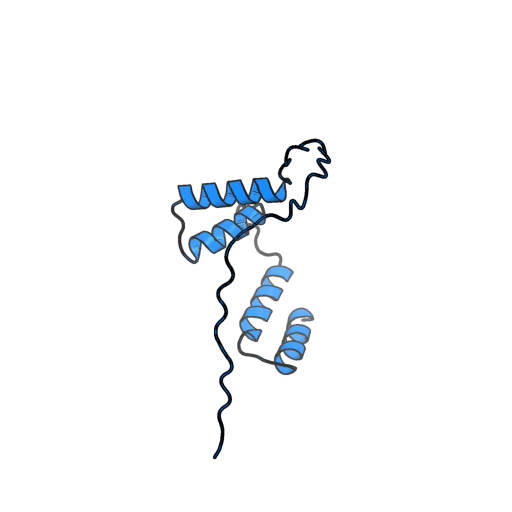 O 1
ATOM 482 N N . LYS A 1 68 ? 8.924 2.421 -1.820 1.00 66.88 68 LYS A N 1
ATOM 483 C CA . LYS A 1 68 ? 9.786 1.249 -1.840 1.00 66.88 68 LYS A CA 1
ATOM 484 C C . LYS A 1 68 ? 10.718 1.211 -3.059 1.00 66.88 68 LYS A C 1
ATOM 486 O O . LYS A 1 68 ? 11.575 0.342 -3.112 1.00 66.88 68 LYS A O 1
ATOM 491 N N . ALA A 1 69 ? 10.597 2.141 -4.017 1.00 55.38 69 ALA A N 1
ATOM 492 C CA . ALA A 1 69 ? 11.350 2.113 -5.283 1.00 55.38 69 ALA A CA 1
ATOM 493 C C . ALA A 1 69 ? 12.872 2.348 -5.157 1.00 55.38 69 ALA A C 1
ATOM 495 O O . ALA A 1 69 ? 13.596 2.110 -6.118 1.00 55.38 69 ALA A O 1
ATOM 496 N N . THR A 1 70 ? 13.384 2.735 -3.986 1.00 46.78 70 THR A N 1
ATOM 497 C CA . THR A 1 70 ? 14.829 2.808 -3.728 1.00 46.78 70 THR A CA 1
ATOM 498 C C . THR A 1 70 ? 15.228 1.791 -2.667 1.00 46.78 70 THR A C 1
ATOM 500 O O . THR A 1 70 ? 14.961 2.002 -1.491 1.00 46.78 70 THR A O 1
ATOM 503 N N . GLY A 1 71 ? 15.802 0.659 -3.095 1.00 48.50 71 GLY A N 1
ATOM 504 C CA . GLY A 1 71 ? 16.727 -0.195 -2.326 1.00 48.50 71 GLY A CA 1
ATOM 505 C C . GLY A 1 71 ? 16.329 -0.701 -0.931 1.00 48.50 71 GLY A C 1
ATOM 506 O O . GLY A 1 71 ? 17.126 -1.381 -0.294 1.00 48.50 71 GLY A O 1
ATOM 507 N N . SER A 1 72 ? 15.134 -0.404 -0.433 1.00 42.44 72 SER A N 1
ATOM 508 C CA . SER A 1 72 ? 14.666 -0.866 0.861 1.00 42.44 72 SER A CA 1
ATOM 509 C C . SER A 1 72 ? 14.063 -2.236 0.632 1.00 42.44 72 SER A C 1
ATOM 511 O O . SER A 1 72 ? 12.966 -2.357 0.077 1.00 42.44 72 SER A O 1
ATOM 513 N N . THR A 1 73 ? 14.832 -3.263 1.004 1.00 41.25 73 THR A N 1
ATOM 514 C CA . THR A 1 73 ? 14.357 -4.622 1.277 1.00 41.25 73 THR A CA 1
ATOM 515 C C . THR A 1 73 ? 12.915 -4.542 1.740 1.00 41.25 73 THR A C 1
ATOM 517 O O . THR A 1 73 ? 12.624 -3.943 2.778 1.00 41.25 73 THR A O 1
ATOM 520 N N . GLY A 1 74 ? 12.016 -5.011 0.867 1.00 51.72 74 GLY A N 1
ATOM 521 C CA . GLY A 1 74 ? 10.611 -4.644 0.898 1.00 51.72 74 GLY A CA 1
ATOM 522 C C . GLY A 1 74 ? 10.090 -4.681 2.319 1.00 51.72 74 GLY A C 1
ATOM 523 O O . GLY A 1 74 ? 10.150 -5.730 2.948 1.00 51.72 74 GLY A O 1
ATOM 524 N N . HIS A 1 75 ? 9.633 -3.528 2.829 1.00 51.50 75 HIS A N 1
ATOM 525 C CA . HIS A 1 75 ? 8.995 -3.478 4.142 1.00 51.50 75 HIS A CA 1
ATOM 526 C C . HIS A 1 75 ? 8.011 -4.639 4.233 1.00 51.50 75 HIS A C 1
ATOM 528 O O . HIS A 1 75 ? 6.997 -4.633 3.519 1.00 51.50 75 HIS A O 1
ATOM 534 N N . ALA A 1 76 ? 8.363 -5.622 5.065 1.00 61.28 76 ALA A N 1
ATOM 535 C CA . ALA A 1 76 ? 7.441 -6.625 5.531 1.00 61.28 76 ALA A CA 1
ATOM 536 C C . ALA A 1 76 ? 6.187 -5.857 5.932 1.00 61.28 76 ALA A C 1
ATOM 538 O O . ALA A 1 76 ? 6.276 -4.856 6.653 1.00 61.28 76 ALA A O 1
ATOM 539 N N . LEU A 1 77 ? 5.048 -6.248 5.360 1.00 67.94 77 LEU A N 1
ATOM 540 C CA . LEU A 1 77 ? 3.770 -5.681 5.759 1.00 67.94 77 LEU A CA 1
ATOM 541 C C . LEU A 1 77 ? 3.739 -5.715 7.283 1.00 67.94 77 LEU A C 1
ATOM 543 O O . LEU A 1 77 ? 4.047 -6.753 7.881 1.00 67.94 77 LEU A O 1
ATOM 547 N N . THR A 1 78 ? 3.408 -4.586 7.910 1.00 80.06 78 THR A N 1
ATOM 548 C CA . THR A 1 78 ? 3.238 -4.607 9.361 1.00 80.06 78 THR A CA 1
ATOM 549 C C . THR A 1 78 ? 2.208 -5.693 9.690 1.00 80.06 78 THR A C 1
ATOM 551 O O . THR A 1 78 ? 1.320 -5.957 8.867 1.00 80.06 78 THR A O 1
ATOM 554 N N . PRO A 1 79 ? 2.275 -6.347 10.860 1.00 83.38 79 PRO A N 1
ATOM 555 C CA . PRO A 1 79 ? 1.316 -7.394 11.218 1.00 83.38 79 PRO A CA 1
ATOM 556 C C . PRO A 1 79 ? -0.144 -6.964 10.986 1.00 83.38 79 PRO A C 1
ATOM 558 O O . PRO A 1 79 ? -0.963 -7.740 10.496 1.00 83.38 79 PRO A O 1
ATOM 561 N N . GLN A 1 80 ? -0.438 -5.678 11.201 1.00 84.56 80 GLN A N 1
ATOM 562 C CA . GLN A 1 80 ? -1.733 -5.059 10.931 1.00 84.56 80 GLN A CA 1
ATOM 563 C C . GLN A 1 80 ? -2.080 -4.942 9.435 1.00 84.56 80 GLN A C 1
ATOM 565 O O . GLN A 1 80 ? -3.219 -5.203 9.050 1.00 84.56 80 GLN A O 1
ATOM 570 N N . GLN A 1 81 ? -1.124 -4.594 8.571 1.00 84.31 81 GLN A N 1
ATOM 571 C CA . GLN A 1 81 ? -1.331 -4.555 7.119 1.00 84.31 81 GLN A CA 1
ATOM 572 C C . GLN A 1 81 ? -1.528 -5.960 6.533 1.00 84.31 81 GLN A C 1
ATOM 574 O O . GLN A 1 81 ? -2.399 -6.153 5.683 1.00 84.31 81 GLN A O 1
ATOM 579 N N . THR A 1 82 ? -0.780 -6.954 7.022 1.00 88.25 82 THR A N 1
ATOM 580 C CA . THR A 1 82 ? -0.956 -8.367 6.644 1.00 88.25 82 THR A CA 1
ATOM 581 C C . THR A 1 82 ? -2.340 -8.866 7.042 1.00 88.25 82 THR A C 1
ATOM 583 O O . THR A 1 82 ? -3.050 -9.459 6.227 1.00 88.25 82 THR A O 1
ATOM 586 N N . LYS A 1 83 ? -2.763 -8.553 8.271 1.00 89.62 83 LYS A N 1
ATOM 587 C CA . LYS A 1 83 ? -4.083 -8.898 8.799 1.00 89.62 83 LYS A CA 1
ATOM 588 C C . LYS A 1 83 ? -5.206 -8.259 7.986 1.00 89.62 83 LYS A C 1
ATOM 590 O O . LYS A 1 83 ? -6.103 -8.962 7.534 1.00 89.62 83 LYS A O 1
ATOM 595 N N . MET A 1 84 ? -5.114 -6.963 7.689 1.00 92.19 84 MET A N 1
ATOM 596 C CA . MET A 1 84 ? -6.092 -6.256 6.852 1.00 92.19 84 MET A CA 1
ATOM 597 C C . MET A 1 84 ? -6.214 -6.872 5.453 1.00 92.19 84 MET A C 1
ATOM 599 O O . MET A 1 84 ? -7.321 -7.008 4.924 1.00 92.19 84 MET A O 1
ATOM 603 N N . LYS A 1 85 ? -5.086 -7.269 4.854 1.00 90.31 85 LYS A N 1
ATOM 604 C CA . LYS A 1 85 ? -5.057 -7.907 3.534 1.00 90.31 85 LYS A CA 1
ATOM 605 C C . LYS A 1 85 ? -5.701 -9.296 3.576 1.00 90.31 85 LYS A C 1
ATOM 607 O O . LYS A 1 85 ? -6.561 -9.580 2.752 1.00 90.31 85 LYS A O 1
ATOM 612 N N . SER A 1 86 ? -5.358 -10.114 4.573 1.00 91.06 86 SER A N 1
ATOM 613 C CA . SER A 1 86 ? -5.942 -11.446 4.778 1.00 91.06 86 SER A CA 1
ATOM 614 C C . SER A 1 86 ? -7.453 -11.386 5.031 1.00 91.06 86 SER A C 1
ATOM 616 O O . SER A 1 86 ? -8.211 -12.086 4.360 1.00 91.06 86 SER A O 1
ATOM 618 N N . CYS A 1 87 ? -7.908 -10.486 5.912 1.00 95.06 87 CYS A N 1
ATOM 619 C CA . CYS A 1 87 ? -9.333 -10.262 6.158 1.00 95.06 87 CYS A CA 1
ATOM 620 C C . CYS A 1 87 ? -10.065 -9.838 4.874 1.00 95.06 87 CYS A C 1
ATOM 622 O O . CYS A 1 87 ? -11.139 -10.346 4.575 1.00 95.06 87 CYS A O 1
ATOM 624 N N . ASN A 1 88 ? -9.486 -8.956 4.052 1.00 91.62 88 ASN A N 1
ATOM 625 C CA . ASN A 1 88 ? -10.123 -8.563 2.791 1.00 91.62 88 ASN A CA 1
ATOM 626 C C . ASN A 1 88 ? -10.189 -9.701 1.765 1.00 91.62 88 ASN A C 1
ATOM 628 O O . ASN A 1 88 ? -11.204 -9.829 1.080 1.00 91.62 88 ASN A O 1
ATOM 632 N N . THR A 1 89 ? -9.154 -10.538 1.676 1.00 93.62 89 THR A N 1
ATOM 633 C CA . THR A 1 89 ? -9.152 -11.707 0.786 1.00 93.62 89 THR A CA 1
ATOM 634 C C . THR A 1 89 ? -10.217 -12.721 1.199 1.00 93.62 89 THR A C 1
ATOM 636 O O . THR A 1 89 ? -10.996 -13.163 0.356 1.00 93.62 89 THR A O 1
ATOM 639 N N . GLN A 1 90 ? -10.314 -13.039 2.492 1.00 92.19 90 GLN A N 1
ATOM 640 C CA . GLN A 1 90 ? -11.319 -13.971 3.020 1.00 92.19 90 GLN A CA 1
ATOM 641 C C . GLN A 1 90 ? -12.750 -13.429 2.870 1.00 92.19 90 GLN A C 1
ATOM 643 O O . GLN A 1 90 ? -13.685 -14.174 2.591 1.00 92.19 90 GLN A O 1
ATOM 648 N N . ALA A 1 91 ? -12.914 -12.109 2.956 1.00 93.50 91 ALA A N 1
ATOM 649 C CA . ALA A 1 91 ? -14.193 -11.435 2.772 1.00 93.50 91 ALA A CA 1
ATOM 650 C C . ALA A 1 91 ? -14.616 -11.253 1.301 1.00 93.50 91 ALA A C 1
ATOM 652 O O . ALA A 1 91 ? -15.717 -10.757 1.052 1.00 93.50 91 ALA A O 1
ATOM 653 N N . SER A 1 92 ? -13.766 -11.593 0.324 1.00 91.88 92 SER A N 1
ATOM 654 C CA . SER A 1 92 ? -13.987 -11.284 -1.102 1.00 91.88 92 SER A CA 1
ATOM 655 C C . SER A 1 92 ? -15.266 -11.900 -1.680 1.00 91.88 92 SER A C 1
ATOM 657 O O . SER A 1 92 ? -15.884 -11.316 -2.568 1.00 91.88 92 SER A O 1
ATOM 659 N N . SER A 1 93 ? -15.696 -13.038 -1.131 1.00 90.62 93 SER A N 1
ATOM 660 C CA . SER A 1 93 ? -16.910 -13.753 -1.547 1.00 90.62 93 SER A CA 1
ATOM 661 C C . SER A 1 93 ? -18.132 -13.445 -0.670 1.00 90.62 93 SER A C 1
ATOM 663 O O . SER A 1 93 ? -19.227 -13.938 -0.933 1.00 90.62 93 SER A O 1
ATOM 665 N N . MET A 1 94 ? -17.975 -12.611 0.362 1.00 92.69 94 MET A N 1
ATOM 666 C CA . MET A 1 94 ? -19.033 -12.266 1.312 1.00 92.69 94 MET A CA 1
ATOM 667 C C . MET A 1 94 ? -19.687 -10.930 0.946 1.00 92.69 94 MET A C 1
ATOM 669 O O . MET A 1 94 ? -19.025 -9.983 0.514 1.00 92.69 94 MET A O 1
ATOM 673 N N . LYS A 1 95 ? -21.001 -10.818 1.159 1.00 93.75 95 LYS A N 1
ATOM 674 C CA . LYS A 1 95 ? -21.780 -9.606 0.858 1.00 93.75 95 LYS A CA 1
ATOM 675 C C . LYS A 1 95 ? -22.645 -9.194 2.042 1.00 93.75 95 LYS A C 1
ATOM 677 O O . LYS A 1 95 ? -23.018 -10.019 2.872 1.00 93.75 95 LYS A O 1
ATOM 682 N N . GLY A 1 96 ? -22.959 -7.903 2.092 1.00 93.44 96 GLY A N 1
ATOM 683 C CA . GLY A 1 96 ? -23.846 -7.329 3.100 1.00 93.44 96 GLY A CA 1
ATOM 684 C C . GLY A 1 96 ? -23.328 -7.506 4.527 1.00 93.44 96 GLY A C 1
ATOM 685 O O . GLY A 1 96 ? -22.125 -7.418 4.788 1.00 93.44 96 GLY A O 1
ATOM 686 N N . GLU A 1 97 ? -24.252 -7.760 5.446 1.00 95.00 97 GLU A N 1
ATOM 687 C CA . GLU A 1 97 ? -23.979 -7.855 6.884 1.00 95.00 97 GLU A CA 1
ATOM 688 C C . GLU A 1 97 ? -22.983 -8.971 7.234 1.00 95.00 97 GLU A C 1
ATOM 690 O O . GLU A 1 97 ? -22.137 -8.785 8.109 1.00 95.00 97 GLU A O 1
ATOM 695 N N . ALA A 1 98 ? -22.968 -10.075 6.477 1.00 94.06 98 ALA A N 1
ATOM 696 C CA . ALA A 1 98 ? -22.003 -11.158 6.673 1.00 94.06 98 ALA A CA 1
ATOM 697 C C . ALA A 1 98 ? -20.549 -10.677 6.516 1.00 94.06 98 ALA A C 1
ATOM 699 O O . ALA A 1 98 ? -19.689 -11.019 7.326 1.00 94.06 98 ALA A O 1
ATOM 700 N N . ARG A 1 99 ? -20.274 -9.817 5.523 1.00 95.19 99 ARG A N 1
ATOM 701 C CA . ARG A 1 99 ? -18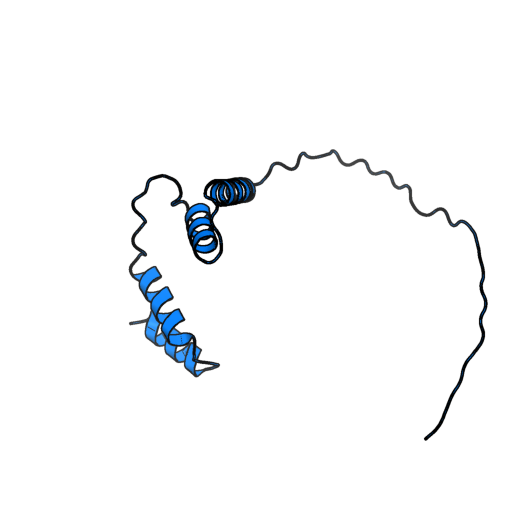.936 -9.244 5.312 1.00 95.19 99 ARG A CA 1
ATOM 702 C C . ARG A 1 99 ? -18.554 -8.262 6.413 1.00 95.19 99 ARG A C 1
ATOM 704 O O . ARG A 1 99 ? -17.400 -8.260 6.829 1.00 95.19 99 ARG A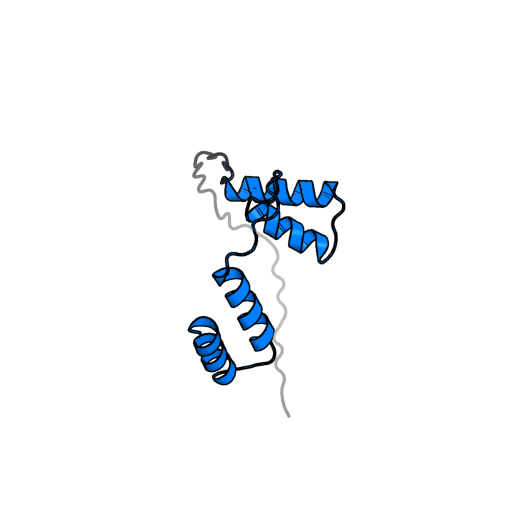 O 1
ATOM 711 N N . LYS A 1 100 ? -19.487 -7.425 6.877 1.00 94.00 100 LYS A N 1
ATOM 712 C CA . LYS A 1 100 ? -19.218 -6.467 7.963 1.00 94.00 100 LYS A CA 1
ATOM 713 C C . LYS A 1 100 ? -18.890 -7.181 9.270 1.00 94.00 100 LYS A C 1
ATOM 715 O O . LYS A 1 100 ? -17.873 -6.863 9.885 1.00 94.00 100 LYS A O 1
ATOM 720 N N . ASN A 1 101 ? -19.707 -8.163 9.653 1.00 95.94 101 ASN A N 1
ATOM 721 C CA . ASN A 1 101 ? -19.490 -8.942 10.870 1.00 95.94 101 ASN A CA 1
ATOM 722 C C . ASN A 1 101 ? -18.171 -9.712 10.799 1.00 95.94 101 ASN A C 1
ATOM 724 O O . ASN A 1 101 ? -17.370 -9.642 11.732 1.00 95.94 101 ASN A O 1
ATOM 728 N N . PHE A 1 102 ? -17.894 -10.353 9.659 1.00 95.88 102 PHE A N 1
ATOM 729 C CA . PHE A 1 102 ? -16.616 -11.016 9.423 1.00 95.88 102 PHE A CA 1
ATOM 730 C C . PHE A 1 102 ? -15.435 -10.040 9.513 1.00 95.88 102 PHE A C 1
ATOM 732 O O . PHE A 1 102 ? -14.490 -10.296 10.253 1.00 95.88 102 PHE A O 1
ATOM 739 N N . MET A 1 103 ? -15.485 -8.895 8.824 1.00 94.62 103 MET A N 1
ATOM 740 C CA . MET A 1 103 ? -14.385 -7.925 8.823 1.00 94.62 103 MET A CA 1
ATOM 741 C C . MET A 1 103 ? -14.130 -7.373 10.229 1.00 94.62 103 MET A C 1
ATOM 743 O O . MET A 1 103 ? -12.979 -7.255 10.646 1.00 94.62 103 MET A O 1
ATOM 747 N N . SER A 1 104 ? -15.191 -7.074 10.988 1.00 93.88 104 SER A N 1
ATOM 748 C CA . SER A 1 104 ? -15.040 -6.582 12.355 1.00 93.88 104 SER A CA 1
ATOM 749 C C . SER A 1 104 ? -14.469 -7.639 13.297 1.00 93.88 104 SER A C 1
ATOM 751 O O . SER A 1 104 ? -13.705 -7.264 14.180 1.00 93.88 104 SER A O 1
ATOM 753 N N . SER A 1 105 ? -14.854 -8.908 13.163 1.00 95.12 105 SER A N 1
ATOM 754 C CA . SER A 1 105 ? -14.294 -9.992 13.976 1.00 95.12 105 SER A CA 1
ATOM 755 C C . SER A 1 105 ? -12.834 -10.250 13.593 1.00 95.12 105 SER A C 1
ATOM 757 O O . SER A 1 105 ? -11.954 -10.226 14.452 1.00 95.12 105 SER A O 1
ATOM 759 N N . CYS A 1 106 ? -12.559 -10.351 12.291 1.00 95.25 106 CYS A N 1
ATOM 760 C CA . CYS A 1 106 ? -11.233 -10.608 11.746 1.00 95.25 106 CYS A CA 1
ATOM 761 C C . CYS A 1 106 ? -10.218 -9.531 12.145 1.00 95.25 106 CYS A C 1
ATOM 763 O O . CYS A 1 106 ? -9.090 -9.867 12.477 1.00 95.25 106 CYS A O 1
ATOM 765 N N . LEU A 1 107 ? -10.599 -8.246 12.177 1.00 91.25 107 LEU A N 1
ATOM 766 C CA . LEU A 1 107 ? -9.693 -7.155 12.563 1.00 91.25 107 LEU A CA 1
ATOM 767 C C . LEU A 1 107 ? -9.489 -7.009 14.080 1.00 91.25 107 LEU A C 1
ATOM 769 O O . LEU A 1 107 ? -8.443 -6.496 14.479 1.00 91.25 107 LEU A O 1
ATOM 773 N N . LYS A 1 108 ? -10.428 -7.479 14.911 1.00 90.44 108 LYS A N 1
ATOM 774 C CA . LYS A 1 108 ? -10.364 -7.381 16.384 1.00 90.44 108 LYS A CA 1
ATOM 775 C C . LYS A 1 108 ? -9.601 -8.519 17.072 1.00 90.44 108 LYS A C 1
ATOM 777 O O . LYS A 1 108 ? -9.267 -8.352 18.238 1.00 90.44 108 LYS A O 1
ATOM 782 N N . GLY A 1 109 ? -9.375 -9.642 16.380 1.00 76.50 109 GLY A N 1
ATOM 783 C CA . GLY A 1 109 ? -8.660 -10.809 16.927 1.00 76.50 109 GLY A CA 1
ATOM 784 C C . GLY A 1 109 ? -7.151 -10.660 17.047 1.00 76.50 109 GLY A C 1
ATOM 785 O O . GLY A 1 109 ? -6.641 -9.534 16.875 1.00 76.50 109 GLY A O 1
#

Nearest PDB structures (foldseek):
  1rr7-assembly1_A  TM=3.216E-01  e=8.881E+00  Muvirus mu

Radius of gyration: 28.18 Å; Cα contacts (8 Å, |Δi|>4): 31; chains: 1; bounding box: 69×54×58 Å